Protein AF-A0A4Q4B4Q8-F1 (afdb_monomer_lite)

Sequence (102 aa):
MKGRISIKYFVKLFLIVVLTVVVIQVLHLLTSNSSALAGSFIETLLGYLVTLTSLPLRLIDRSYPFYAMGSLWKVLLLVLINLLLQTTLLYVLLKTVFKKGK

Radius of gyration: 16.22 Å; chains: 1; bounding box: 40×22×47 Å

Secondary structure (DSSP, 8-state):
------HHHHHHHHHHHHHHHHHHHHHHHHHHT-TTT--HHHHHHHHHHHHHHTHHHHTT-TT---TTSS-HHHHHHHHHHHHHHHHHHHHHHHHHHHHH--

Foldseek 3Di:
DPPPPDPVNLVVLLVVLVVQQVVLVVQLVVCVVDVPPDDPVSNVVSVVSLCVLFVVVCVVPVVPPPLVDDDVVVSVVSNVVSSNVVSVVVVVVCSVVVVVVD

pLDDT: mean 80.21, std 12.79, range [41.5, 94.31]

Structure (mmCIF, N/CA/C/O backbone):
data_AF-A0A4Q4B4Q8-F1
#
_entry.id   AF-A0A4Q4B4Q8-F1
#
loop_
_atom_site.group_PDB
_atom_site.id
_atom_site.type_symbol
_atom_site.label_atom_id
_atom_site.label_alt_id
_atom_site.label_comp_id
_atom_site.label_asym_id
_atom_site.label_entity_id
_atom_site.label_seq_id
_atom_site.pdbx_PDB_ins_code
_atom_site.Cartn_x
_atom_site.Cartn_y
_atom_site.Cartn_z
_atom_site.occupancy
_atom_site.B_iso_or_equiv
_atom_site.auth_seq_id
_atom_site.auth_comp_id
_atom_site.auth_asym_id
_atom_site.auth_atom_id
_atom_site.pdbx_PDB_model_num
ATOM 1 N N . MET A 1 1 ? -12.960 0.331 30.175 1.00 42.22 1 MET A N 1
ATOM 2 C CA . MET A 1 1 ? -12.941 1.392 29.133 1.00 42.22 1 MET A CA 1
ATOM 3 C C . MET A 1 1 ? -12.968 0.770 27.735 1.00 42.22 1 MET A C 1
ATOM 5 O O . MET A 1 1 ? -11.962 0.225 27.301 1.00 42.22 1 MET A O 1
ATOM 9 N N . LYS A 1 2 ? -14.108 0.820 27.027 1.00 44.12 2 LYS A N 1
ATOM 10 C CA . LYS A 1 2 ? -14.220 0.398 25.616 1.00 44.12 2 LYS A CA 1
ATOM 11 C C . LYS A 1 2 ? -13.447 1.393 24.741 1.00 44.12 2 LYS A C 1
ATOM 13 O O . LYS A 1 2 ? -13.937 2.491 24.500 1.00 44.12 2 LYS A O 1
ATOM 18 N N . GLY A 1 3 ? -12.257 1.025 24.269 1.00 52.69 3 GLY A N 1
ATOM 19 C CA . GLY A 1 3 ? -11.507 1.817 23.293 1.00 52.69 3 GLY A CA 1
ATOM 20 C C . GLY A 1 3 ? -12.253 1.881 21.959 1.00 52.69 3 GLY A C 1
ATOM 21 O O . GLY A 1 3 ? -12.038 1.047 21.082 1.00 52.69 3 GLY A O 1
ATOM 22 N N . ARG A 1 4 ? -13.169 2.844 21.797 1.00 57.94 4 ARG A N 1
ATOM 23 C CA . ARG A 1 4 ? -13.705 3.202 20.479 1.00 57.94 4 ARG A CA 1
ATOM 24 C C . ARG A 1 4 ? -12.587 3.916 19.727 1.00 57.94 4 ARG A C 1
ATOM 26 O O . ARG A 1 4 ? -12.361 5.104 19.934 1.00 57.94 4 ARG A O 1
ATOM 33 N N . ILE A 1 5 ? -11.872 3.186 18.877 1.00 63.69 5 ILE A N 1
ATOM 34 C CA . ILE A 1 5 ? -10.918 3.793 17.949 1.00 63.69 5 ILE A CA 1
ATOM 35 C C . ILE A 1 5 ? -11.731 4.670 16.983 1.00 63.69 5 ILE A C 1
ATOM 37 O O . ILE A 1 5 ? -12.487 4.164 16.157 1.00 63.69 5 ILE A O 1
ATOM 41 N N . SER A 1 6 ? -11.635 5.988 17.161 1.00 78.94 6 SER A N 1
ATOM 42 C CA . SER A 1 6 ? -12.396 6.998 16.413 1.00 78.94 6 SER A CA 1
ATOM 43 C C . SER A 1 6 ? -12.040 7.001 14.922 1.00 78.94 6 SER A C 1
ATOM 45 O O . SER A 1 6 ? -10.910 6.682 14.553 1.00 78.94 6 SER A O 1
ATOM 47 N N . ILE A 1 7 ? -12.973 7.444 14.072 1.00 83.19 7 ILE A N 1
ATOM 48 C CA . ILE A 1 7 ? -12.741 7.704 12.640 1.00 83.19 7 ILE A CA 1
ATOM 49 C C . ILE A 1 7 ? -11.499 8.580 12.400 1.00 83.19 7 ILE A C 1
ATOM 51 O O . ILE A 1 7 ? -10.767 8.370 11.439 1.00 83.19 7 ILE A O 1
ATOM 55 N N . LYS A 1 8 ? -11.184 9.487 13.337 1.00 87.19 8 LYS A N 1
ATOM 56 C CA . LYS A 1 8 ? -9.975 10.325 13.297 1.00 87.19 8 LYS A CA 1
ATOM 57 C C . LYS A 1 8 ? -8.683 9.495 13.263 1.00 87.19 8 LYS A C 1
ATOM 59 O O . LYS A 1 8 ? -7.740 9.867 12.575 1.00 87.19 8 LYS A O 1
ATOM 64 N N . TYR A 1 9 ? -8.642 8.358 13.964 1.00 86.94 9 TYR A N 1
ATOM 65 C CA . TYR A 1 9 ? -7.491 7.449 13.936 1.00 86.94 9 TYR A CA 1
ATOM 66 C C . TYR A 1 9 ? -7.383 6.701 12.609 1.00 86.94 9 TYR A C 1
ATOM 68 O O . TYR A 1 9 ? -6.274 6.520 12.122 1.00 86.94 9 TYR A O 1
ATOM 76 N N . PHE A 1 10 ? -8.509 6.303 12.007 1.00 89.00 10 PHE A N 1
ATOM 77 C CA . PHE A 1 10 ? -8.506 5.684 10.680 1.00 89.00 10 PHE A CA 1
ATOM 78 C C . PHE A 1 10 ? -7.951 6.650 9.629 1.00 89.00 10 PHE A C 1
ATOM 80 O O . PHE A 1 10 ? -7.048 6.285 8.888 1.00 89.00 10 PHE A O 1
ATOM 87 N N . VAL A 1 11 ? -8.416 7.905 9.624 1.00 91.69 11 VAL A N 1
ATOM 88 C CA . VAL A 1 11 ? -7.911 8.940 8.706 1.00 91.69 11 VAL A CA 1
ATOM 89 C C . VAL A 1 11 ? -6.424 9.218 8.944 1.00 91.69 11 VAL A C 1
ATOM 91 O O . VAL A 1 11 ? -5.659 9.328 7.991 1.00 91.69 11 VAL A O 1
ATOM 94 N N . LYS A 1 12 ? -5.975 9.271 10.206 1.00 90.75 12 LYS A N 1
ATOM 95 C CA . LYS A 1 12 ? -4.549 9.435 10.523 1.00 90.75 12 LYS A CA 1
ATOM 96 C C . LYS A 1 12 ? -3.707 8.265 10.000 1.00 90.75 12 LYS A C 1
ATOM 98 O O . LYS A 1 12 ? -2.654 8.501 9.420 1.00 90.75 12 LYS A O 1
ATOM 103 N N . LEU A 1 13 ? -4.173 7.025 10.173 1.00 91.62 13 LEU A N 1
ATOM 104 C CA . LEU A 1 13 ? -3.514 5.840 9.614 1.00 91.62 13 LEU A CA 1
ATOM 105 C C . LEU A 1 13 ? -3.500 5.876 8.085 1.00 91.62 13 LEU A C 1
ATOM 107 O O . LEU A 1 13 ? -2.461 5.602 7.499 1.00 91.62 13 LEU A O 1
ATOM 111 N N . PHE A 1 14 ? -4.605 6.276 7.453 1.00 92.75 14 PHE A N 1
ATOM 112 C CA . PHE A 1 14 ? -4.690 6.424 6.002 1.00 92.75 14 PHE A CA 1
ATOM 113 C C . PHE A 1 14 ? -3.621 7.381 5.473 1.00 92.75 14 PHE A C 1
ATOM 115 O O . PHE A 1 14 ? -2.882 7.029 4.561 1.00 92.75 14 PHE A O 1
ATOM 122 N N . LEU A 1 15 ? -3.477 8.560 6.087 1.00 94.31 15 LEU A N 1
ATOM 123 C CA . LEU A 1 15 ? -2.461 9.539 5.691 1.00 94.31 15 LEU A CA 1
ATOM 124 C C . LEU A 1 15 ? -1.032 9.015 5.877 1.00 94.31 15 LEU A C 1
ATOM 126 O O . LEU A 1 15 ? -0.182 9.260 5.025 1.00 94.31 15 LEU A O 1
ATOM 130 N N . ILE A 1 16 ? -0.771 8.271 6.957 1.00 93.94 16 ILE A N 1
ATOM 131 C CA . ILE A 1 16 ? 0.533 7.630 7.180 1.00 93.94 16 ILE A CA 1
ATOM 132 C C . ILE A 1 16 ? 0.817 6.615 6.068 1.00 93.94 16 ILE A C 1
ATOM 134 O O . ILE A 1 16 ? 1.887 6.655 5.473 1.00 93.94 16 ILE A O 1
ATOM 138 N N . VAL A 1 17 ? -0.149 5.751 5.746 1.00 92.56 17 VAL A N 1
ATOM 139 C CA . VAL A 1 17 ? -0.014 4.745 4.683 1.00 92.56 17 VAL A CA 1
ATOM 140 C C . VAL A 1 17 ? 0.216 5.410 3.323 1.0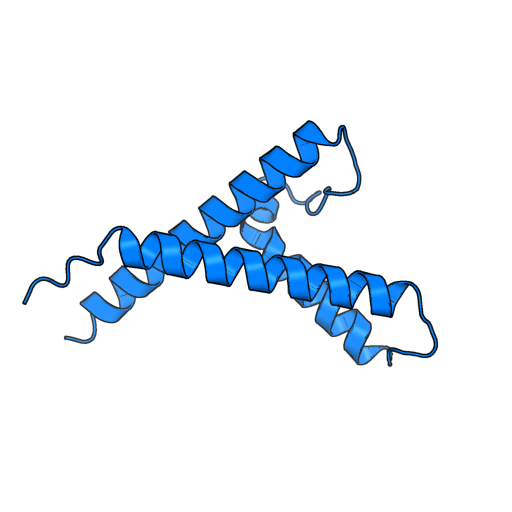0 92.56 17 VAL A C 1
ATOM 142 O O . VAL A 1 17 ? 1.128 5.008 2.604 1.00 92.56 17 VAL A O 1
ATOM 145 N N . VAL A 1 18 ? -0.545 6.460 2.991 1.00 92.62 18 VAL A N 1
ATOM 146 C CA . VAL A 1 18 ? -0.350 7.258 1.767 1.00 92.62 18 VAL A CA 1
ATOM 147 C C . VAL A 1 18 ? 1.078 7.784 1.689 1.00 92.62 18 VAL A C 1
ATOM 149 O O . VAL A 1 18 ? 1.754 7.570 0.684 1.00 92.62 18 VAL A O 1
ATOM 152 N N . LEU A 1 19 ? 1.555 8.434 2.754 1.00 93.50 19 LEU A N 1
ATOM 153 C CA . LEU A 1 19 ? 2.899 9.001 2.792 1.00 93.50 19 LEU A CA 1
ATOM 154 C C . LEU A 1 19 ? 3.967 7.915 2.620 1.00 93.50 19 LEU A C 1
ATOM 156 O O . LEU A 1 19 ? 4.879 8.077 1.816 1.00 93.50 19 LEU A O 1
ATOM 160 N N . THR A 1 20 ? 3.837 6.791 3.327 1.00 91.19 20 THR A N 1
ATOM 161 C CA . THR A 1 20 ? 4.771 5.663 3.231 1.00 91.19 20 THR A CA 1
ATOM 162 C C . THR A 1 20 ? 4.833 5.092 1.816 1.00 91.19 20 THR A C 1
ATOM 164 O O . THR A 1 20 ? 5.929 4.889 1.297 1.00 91.19 20 THR A O 1
ATOM 167 N N . VAL A 1 21 ? 3.684 4.875 1.166 1.00 89.56 21 VAL A N 1
ATOM 168 C CA . VAL A 1 21 ? 3.636 4.366 -0.213 1.00 89.56 21 VAL A CA 1
ATOM 169 C C . VAL A 1 21 ? 4.293 5.351 -1.176 1.00 89.56 21 VAL A C 1
ATOM 171 O O . VAL A 1 21 ? 5.123 4.940 -1.980 1.00 89.56 21 VAL A O 1
ATOM 174 N N . VAL A 1 22 ? 3.981 6.647 -1.077 1.00 89.75 22 VAL A N 1
ATOM 175 C CA . VAL A 1 22 ? 4.582 7.671 -1.946 1.00 89.75 22 VAL A CA 1
ATOM 176 C C . VAL A 1 22 ? 6.099 7.726 -1.766 1.00 89.75 22 VAL A C 1
ATOM 178 O O . VAL A 1 22 ? 6.823 7.693 -2.756 1.00 89.75 22 VAL A O 1
ATOM 181 N N . VAL A 1 23 ? 6.594 7.748 -0.525 1.00 91.25 23 VAL A N 1
ATOM 182 C CA . VAL A 1 23 ? 8.037 7.803 -0.241 1.00 91.25 23 VAL A CA 1
ATOM 183 C C . VAL A 1 23 ? 8.761 6.580 -0.804 1.00 91.25 23 VAL A C 1
ATOM 185 O O . VAL A 1 23 ? 9.765 6.741 -1.492 1.00 91.25 23 VAL A O 1
ATOM 188 N N . ILE A 1 24 ? 8.245 5.368 -0.574 1.00 89.94 24 ILE A N 1
ATOM 189 C CA . ILE A 1 24 ? 8.857 4.131 -1.088 1.00 89.94 24 ILE A CA 1
ATOM 190 C C . ILE A 1 24 ? 8.920 4.150 -2.617 1.00 89.94 24 ILE A C 1
ATOM 192 O O . ILE A 1 24 ? 9.951 3.809 -3.190 1.00 89.94 24 ILE A O 1
ATOM 196 N N . GLN A 1 25 ? 7.846 4.586 -3.276 1.00 85.62 25 GLN A N 1
ATOM 197 C CA . GLN A 1 25 ? 7.773 4.628 -4.737 1.00 85.62 25 GLN A CA 1
ATOM 198 C C . GLN A 1 25 ? 8.724 5.664 -5.334 1.00 85.62 25 GLN A C 1
ATOM 200 O O . GLN A 1 25 ? 9.409 5.375 -6.312 1.00 85.62 25 GLN A O 1
ATOM 205 N N . VAL A 1 26 ? 8.812 6.850 -4.728 1.00 87.50 26 VAL A N 1
ATOM 206 C CA . VAL A 1 26 ? 9.763 7.888 -5.148 1.00 87.50 26 VAL A CA 1
ATOM 207 C C . VAL A 1 26 ? 11.198 7.397 -4.975 1.00 87.50 26 VAL A C 1
ATOM 209 O O . VAL A 1 26 ? 11.992 7.516 -5.903 1.00 87.50 26 VAL A O 1
ATOM 212 N N . LEU A 1 27 ? 11.530 6.786 -3.834 1.00 88.19 27 LEU A N 1
ATOM 213 C CA . LEU A 1 27 ? 12.862 6.220 -3.607 1.00 88.19 27 LEU A CA 1
ATOM 214 C C . LEU A 1 27 ? 13.185 5.107 -4.609 1.00 88.19 27 LEU A C 1
ATOM 216 O O . LEU A 1 27 ? 14.284 5.084 -5.158 1.00 88.19 27 LEU A O 1
ATOM 220 N N . HIS A 1 28 ? 12.236 4.215 -4.895 1.00 85.56 28 HIS A N 1
ATOM 221 C CA . HIS A 1 28 ? 12.419 3.158 -5.889 1.00 85.56 28 HIS A CA 1
ATOM 222 C C . HIS A 1 28 ? 12.661 3.730 -7.295 1.00 85.56 28 HIS A C 1
ATOM 224 O O . HIS A 1 28 ? 13.552 3.271 -8.003 1.00 85.56 28 HIS A O 1
ATOM 230 N N . LEU A 1 29 ? 11.928 4.773 -7.698 1.00 83.62 29 LEU A N 1
ATOM 231 C CA . LEU A 1 29 ? 12.142 5.449 -8.983 1.00 83.62 29 LEU A CA 1
ATOM 232 C C . LEU A 1 29 ? 13.500 6.157 -9.058 1.00 83.62 29 LEU A C 1
ATOM 234 O O . LEU A 1 29 ? 14.172 6.077 -10.081 1.00 83.62 29 LEU A O 1
ATOM 238 N N . LEU A 1 30 ? 13.919 6.842 -7.994 1.00 85.06 30 LEU A N 1
ATOM 239 C CA . LEU A 1 30 ? 15.205 7.546 -7.973 1.00 85.06 30 LEU A CA 1
ATOM 240 C C . LEU A 1 30 ? 16.387 6.577 -8.049 1.00 85.06 30 LEU A C 1
ATOM 242 O O . LEU A 1 30 ? 17.354 6.849 -8.758 1.00 85.06 30 LEU A O 1
ATOM 246 N N . THR A 1 31 ? 16.291 5.452 -7.342 1.00 83.44 31 THR A N 1
ATOM 247 C CA . THR A 1 31 ? 17.341 4.426 -7.293 1.00 83.44 31 THR A CA 1
ATOM 248 C C . THR A 1 31 ? 17.418 3.627 -8.591 1.00 83.44 31 THR A C 1
ATOM 250 O O . THR A 1 31 ? 18.485 3.576 -9.186 1.00 83.44 31 THR A O 1
ATOM 253 N N . SER A 1 32 ? 16.288 3.133 -9.108 1.00 78.50 32 SER A N 1
ATOM 254 C CA . SER A 1 32 ? 16.253 2.353 -10.361 1.00 78.50 32 SER A CA 1
ATOM 255 C C . SER A 1 32 ? 16.731 3.113 -11.604 1.00 78.50 32 SER A C 1
ATOM 257 O O . SER A 1 32 ? 17.220 2.496 -12.546 1.00 78.50 32 SER A O 1
ATOM 259 N N . ASN A 1 33 ? 16.607 4.445 -11.628 1.00 74.88 33 ASN A N 1
ATOM 260 C CA . ASN A 1 33 ? 17.077 5.270 -12.747 1.00 74.88 33 ASN A CA 1
ATOM 261 C C . ASN A 1 33 ? 18.510 5.792 -12.570 1.00 74.88 33 ASN A C 1
ATOM 263 O O . ASN A 1 33 ? 19.067 6.369 -13.502 1.00 74.88 33 ASN A O 1
ATOM 267 N N . SER A 1 34 ? 19.109 5.618 -11.390 1.00 69.56 34 SER A N 1
ATOM 268 C CA . SER A 1 34 ? 20.408 6.199 -11.057 1.00 69.56 34 SER A CA 1
ATOM 269 C C . SER A 1 34 ? 21.356 5.121 -10.546 1.00 69.56 34 SER A C 1
ATOM 271 O O . SER A 1 34 ? 21.498 4.925 -9.340 1.00 69.56 34 SER A O 1
ATOM 273 N N . SER A 1 35 ? 22.084 4.488 -11.467 1.00 60.88 35 SER A N 1
ATOM 274 C CA . SER A 1 35 ? 23.114 3.475 -11.171 1.00 60.88 35 SER A CA 1
ATOM 275 C C . SER A 1 35 ? 24.222 3.957 -10.220 1.00 60.88 35 SER A C 1
ATOM 277 O O . SER A 1 35 ? 24.938 3.146 -9.642 1.00 60.88 35 SER A O 1
ATOM 279 N N . ALA A 1 36 ? 24.358 5.274 -10.032 1.00 64.00 36 ALA A N 1
ATOM 280 C CA . ALA A 1 36 ? 25.312 5.894 -9.114 1.00 64.00 36 ALA A CA 1
ATOM 281 C C . ALA A 1 36 ? 24.796 6.065 -7.668 1.00 64.00 36 ALA A C 1
ATOM 283 O O . ALA A 1 36 ? 25.599 6.304 -6.769 1.00 64.00 36 ALA A O 1
ATOM 284 N N . LEU A 1 37 ? 23.480 5.987 -7.426 1.00 60.38 37 LEU A N 1
ATOM 285 C CA . LEU A 1 37 ? 22.864 6.340 -6.135 1.00 60.38 37 LEU A CA 1
ATOM 286 C C . LEU A 1 37 ? 22.509 5.133 -5.256 1.00 60.38 37 LEU A C 1
ATOM 288 O O . LEU A 1 37 ? 22.279 5.310 -4.060 1.00 60.38 37 LEU A O 1
ATOM 292 N N . ALA A 1 38 ? 22.465 3.919 -5.807 1.00 60.88 38 ALA A N 1
ATOM 293 C CA . ALA A 1 38 ? 22.018 2.740 -5.077 1.00 60.88 38 ALA A CA 1
ATOM 294 C C . ALA A 1 38 ? 22.982 1.563 -5.242 1.00 60.88 38 ALA A C 1
ATOM 296 O O . ALA A 1 38 ? 23.235 1.089 -6.344 1.00 60.88 38 ALA A O 1
ATOM 297 N N . GLY A 1 39 ? 23.494 1.045 -4.124 1.00 73.12 39 GLY A N 1
ATOM 298 C CA . GLY A 1 39 ? 24.062 -0.302 -4.115 1.00 73.12 39 GLY A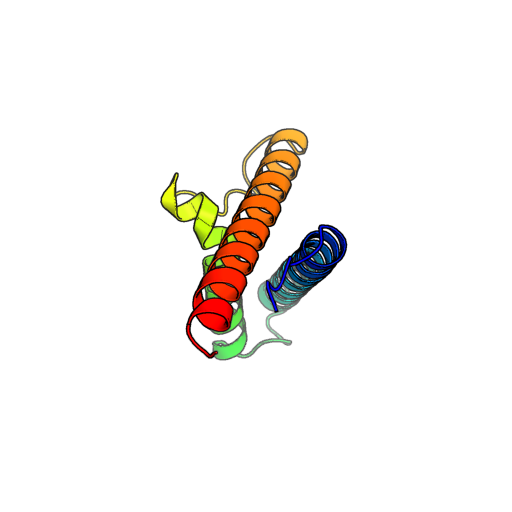 CA 1
ATOM 299 C C . GLY A 1 39 ? 22.958 -1.333 -4.369 1.00 73.12 39 GLY A C 1
ATOM 300 O O . GLY A 1 39 ? 21.813 -1.114 -3.968 1.00 73.12 39 GLY A O 1
ATOM 301 N N . SER A 1 40 ? 23.302 -2.479 -4.964 1.00 79.06 40 SER A N 1
ATOM 302 C CA . SER A 1 40 ? 22.366 -3.573 -5.304 1.00 79.06 40 SER A CA 1
ATOM 303 C C . SER A 1 40 ? 21.436 -3.991 -4.153 1.00 79.06 40 SER A C 1
ATOM 305 O O . SER A 1 40 ? 20.292 -4.399 -4.367 1.00 79.06 40 SER A O 1
ATOM 307 N N . PHE A 1 41 ? 21.895 -3.839 -2.909 1.00 82.25 41 PHE A N 1
ATOM 308 C CA . PHE A 1 41 ? 21.099 -4.064 -1.706 1.00 82.25 41 PHE A CA 1
ATOM 309 C C . PHE A 1 41 ? 19.908 -3.098 -1.563 1.00 82.25 41 PHE A C 1
ATOM 311 O O . PHE A 1 41 ? 18.811 -3.532 -1.219 1.00 82.25 41 PHE A O 1
ATOM 318 N N . ILE A 1 42 ? 20.102 -1.802 -1.831 1.00 84.12 42 ILE A N 1
ATOM 319 C CA . ILE A 1 42 ? 19.069 -0.767 -1.665 1.00 84.12 42 ILE A CA 1
ATOM 320 C C . ILE A 1 42 ? 17.955 -0.961 -2.693 1.00 84.12 42 ILE A C 1
ATOM 322 O O . ILE A 1 42 ? 16.781 -0.918 -2.331 1.00 84.12 42 ILE A O 1
ATOM 326 N N . GLU A 1 43 ? 18.310 -1.235 -3.949 1.00 82.81 43 GLU A N 1
ATOM 327 C CA . GLU A 1 43 ? 17.330 -1.528 -5.002 1.00 82.81 43 GLU A CA 1
ATOM 328 C C . GLU A 1 43 ? 16.494 -2.763 -4.654 1.00 82.81 43 GLU A C 1
ATOM 330 O O . GLU A 1 43 ? 15.265 -2.731 -4.718 1.00 82.81 43 GLU A O 1
ATOM 335 N N . THR A 1 44 ? 17.154 -3.829 -4.194 1.00 84.81 44 THR A N 1
ATOM 336 C CA . THR A 1 44 ? 16.485 -5.068 -3.777 1.00 84.81 44 THR A CA 1
ATOM 337 C C . THR A 1 44 ? 15.530 -4.824 -2.604 1.00 84.81 44 THR A C 1
ATOM 339 O O . THR A 1 44 ? 14.379 -5.266 -2.627 1.00 84.81 44 THR A O 1
ATOM 342 N N . LEU A 1 45 ? 15.974 -4.080 -1.583 1.00 88.00 45 LEU A N 1
ATOM 343 C CA . LEU A 1 45 ? 15.150 -3.726 -0.427 1.00 88.00 45 LEU A CA 1
ATOM 344 C C . LEU A 1 45 ? 13.925 -2.903 -0.840 1.00 88.00 45 LEU A C 1
ATOM 346 O O . LEU A 1 45 ? 12.810 -3.198 -0.406 1.00 88.00 45 LEU A O 1
ATOM 350 N N . LEU A 1 46 ? 14.111 -1.895 -1.695 1.00 87.06 46 LEU A N 1
ATOM 351 C CA . LEU A 1 46 ? 13.013 -1.080 -2.205 1.00 87.06 46 LEU A CA 1
ATOM 352 C C . LEU A 1 46 ? 12.039 -1.925 -3.033 1.00 87.06 46 LEU A C 1
ATOM 354 O O . LEU A 1 46 ? 10.834 -1.797 -2.836 1.00 87.06 46 LEU A O 1
ATOM 358 N N . GLY A 1 47 ? 12.518 -2.859 -3.857 1.00 84.38 47 GLY A N 1
ATOM 359 C CA . GLY A 1 47 ? 11.664 -3.809 -4.578 1.00 84.38 47 GLY A CA 1
ATOM 360 C C . GLY A 1 47 ? 10.797 -4.671 -3.646 1.00 84.38 47 GLY A C 1
ATOM 361 O O . GLY A 1 47 ? 9.599 -4.872 -3.894 1.00 84.38 47 GLY A O 1
ATOM 362 N N . TYR A 1 48 ? 11.350 -5.123 -2.515 1.00 87.94 48 TYR A N 1
ATOM 363 C CA . TYR A 1 48 ? 10.569 -5.817 -1.486 1.00 87.94 48 TYR A CA 1
ATOM 364 C C . TYR A 1 48 ? 9.548 -4.904 -0.806 1.00 87.94 48 TYR A C 1
ATOM 366 O O . TYR A 1 48 ? 8.414 -5.324 -0.573 1.00 87.94 48 TYR A O 1
ATOM 374 N N . LEU A 1 49 ? 9.895 -3.648 -0.530 1.00 87.62 49 LEU A N 1
ATOM 375 C CA . LEU A 1 49 ? 8.965 -2.676 0.050 1.00 87.62 49 LEU A CA 1
ATOM 376 C C . LEU A 1 49 ? 7.821 -2.326 -0.912 1.00 87.62 49 LEU A C 1
ATOM 378 O O . LEU A 1 49 ? 6.666 -2.246 -0.495 1.00 87.62 49 LEU A O 1
ATOM 382 N N . VAL A 1 50 ? 8.097 -2.201 -2.208 1.00 85.69 50 VAL A N 1
ATOM 383 C CA . VAL A 1 50 ? 7.089 -2.030 -3.268 1.00 85.69 50 VAL A CA 1
ATOM 384 C C . VAL A 1 50 ? 6.157 -3.250 -3.338 1.00 85.69 50 VAL A C 1
ATOM 386 O O . VAL A 1 50 ? 4.932 -3.133 -3.446 1.00 85.69 50 VAL A O 1
ATOM 389 N N . THR A 1 51 ? 6.716 -4.449 -3.185 1.00 86.06 51 THR A N 1
ATOM 390 C CA . THR A 1 51 ? 5.952 -5.700 -3.095 1.00 86.06 51 THR A CA 1
ATOM 391 C C . THR A 1 51 ? 5.044 -5.739 -1.864 1.00 86.06 51 THR A C 1
ATOM 393 O O . THR A 1 51 ? 3.855 -6.030 -1.984 1.00 86.06 51 THR A O 1
ATOM 396 N N . LEU A 1 52 ? 5.573 -5.421 -0.682 1.00 86.31 52 LEU A N 1
ATOM 397 C CA . LEU A 1 52 ? 4.807 -5.398 0.567 1.00 86.31 52 LEU A CA 1
ATOM 398 C C . LEU A 1 52 ? 3.703 -4.341 0.522 1.00 86.31 52 LEU A C 1
ATOM 400 O O . LEU A 1 52 ? 2.570 -4.586 0.939 1.00 86.31 52 LEU A O 1
ATOM 404 N N . THR A 1 53 ? 4.008 -3.175 -0.042 1.00 84.94 53 THR A N 1
ATOM 405 C CA . THR A 1 53 ? 3.034 -2.093 -0.176 1.00 84.94 53 THR A CA 1
ATOM 406 C C . THR A 1 53 ? 1.976 -2.357 -1.245 1.00 84.94 53 THR A C 1
ATOM 408 O O . THR A 1 53 ? 0.956 -1.684 -1.243 1.00 84.94 53 THR A O 1
ATOM 411 N N . SER A 1 54 ? 2.144 -3.340 -2.125 1.00 83.69 54 SER A N 1
ATOM 412 C CA . SER A 1 54 ? 1.110 -3.769 -3.082 1.00 83.69 54 SER A CA 1
ATOM 413 C C . SER A 1 54 ? 0.405 -5.061 -2.666 1.00 83.69 54 SER A C 1
ATOM 415 O O . SER A 1 54 ? -0.502 -5.523 -3.358 1.00 83.69 54 SER A O 1
ATOM 417 N N . LEU A 1 55 ? 0.792 -5.639 -1.525 1.00 86.12 55 LEU A N 1
ATOM 418 C CA . LEU A 1 55 ? 0.390 -6.976 -1.104 1.00 86.12 55 LEU A CA 1
ATOM 419 C C . LEU A 1 55 ? -1.133 -7.190 -1.075 1.00 86.12 55 LEU A C 1
ATOM 421 O O . LEU A 1 55 ? -1.568 -8.213 -1.599 1.00 86.12 55 LEU A O 1
ATOM 425 N N . PRO A 1 56 ? -1.974 -6.264 -0.567 1.00 83.69 56 PRO A N 1
ATOM 426 C CA . PRO A 1 56 ? -3.422 -6.483 -0.557 1.00 83.69 56 PRO A CA 1
ATOM 427 C C . PRO A 1 56 ? -4.026 -6.687 -1.943 1.00 83.69 56 PRO A C 1
ATOM 429 O O . PRO A 1 56 ? -4.881 -7.551 -2.107 1.00 83.69 56 PRO A O 1
ATOM 432 N N . LEU A 1 57 ? -3.561 -5.943 -2.950 1.00 83.12 57 LEU A N 1
ATOM 433 C CA . LEU A 1 57 ? -3.980 -6.181 -4.329 1.00 83.12 57 LEU A CA 1
ATOM 434 C C . LEU A 1 57 ? -3.332 -7.434 -4.921 1.00 83.12 57 LEU A C 1
ATOM 436 O O . LEU A 1 57 ? -3.992 -8.158 -5.658 1.00 83.12 57 LEU A O 1
ATOM 440 N N . ARG A 1 58 ? -2.083 -7.744 -4.550 1.00 82.81 58 ARG A N 1
ATOM 441 C CA . ARG A 1 58 ? -1.396 -8.973 -4.989 1.00 82.81 58 ARG A CA 1
ATOM 442 C C . ARG A 1 58 ? -2.070 -10.263 -4.538 1.00 82.81 58 ARG A C 1
ATOM 444 O O . ARG A 1 58 ? -1.905 -11.294 -5.186 1.00 82.81 58 ARG A O 1
ATOM 451 N N . LEU A 1 59 ? -2.810 -10.215 -3.430 1.00 83.75 59 LEU A N 1
ATOM 452 C CA . LEU A 1 59 ? -3.636 -11.331 -2.968 1.00 83.75 59 LEU A CA 1
ATOM 453 C C . LEU A 1 59 ? -4.846 -11.577 -3.876 1.00 83.75 59 LEU A C 1
ATOM 455 O O . LEU A 1 59 ? -5.313 -12.708 -3.954 1.00 83.75 59 LEU A O 1
ATOM 459 N N . ILE A 1 60 ? -5.342 -10.535 -4.546 1.00 81.62 60 ILE A N 1
ATOM 460 C CA . ILE A 1 60 ? -6.450 -10.630 -5.501 1.00 81.62 60 ILE A CA 1
ATOM 461 C C . ILE A 1 60 ? -5.912 -11.087 -6.860 1.00 81.62 60 ILE A C 1
ATOM 463 O O . ILE A 1 60 ? -6.467 -11.998 -7.467 1.00 81.62 60 ILE A O 1
ATOM 467 N N . ASP A 1 61 ? -4.812 -10.488 -7.316 1.00 78.50 61 ASP A N 1
ATOM 468 C CA . ASP A 1 61 ? -4.158 -10.837 -8.575 1.00 78.50 61 ASP A CA 1
ATOM 469 C C . ASP A 1 61 ? -2.639 -10.626 -8.471 1.00 78.50 61 ASP A C 1
ATOM 471 O O . ASP A 1 61 ? -2.142 -9.561 -8.107 1.00 78.50 61 ASP A O 1
ATOM 475 N N . ARG A 1 62 ? -1.874 -11.662 -8.822 1.00 77.69 62 ARG A N 1
ATOM 476 C CA . ARG A 1 62 ? -0.409 -11.674 -8.712 1.00 77.69 62 ARG A CA 1
ATOM 477 C C . ARG A 1 62 ? 0.300 -10.768 -9.718 1.00 77.69 62 ARG A C 1
ATOM 479 O O . ARG A 1 62 ? 1.490 -10.527 -9.528 1.00 77.69 62 ARG A O 1
ATOM 486 N N . SER A 1 63 ? -0.397 -10.278 -10.745 1.00 75.31 63 SER A N 1
ATOM 487 C CA . SER A 1 63 ? 0.137 -9.343 -11.745 1.00 75.31 63 SER A CA 1
ATOM 488 C C . SER A 1 63 ? 0.382 -7.933 -11.185 1.00 75.31 63 SER A C 1
ATOM 490 O O . SER A 1 63 ? 1.045 -7.108 -11.811 1.00 75.31 63 SER A O 1
ATOM 492 N N . TYR A 1 64 ? -0.116 -7.657 -9.978 1.00 70.00 64 TYR A N 1
ATOM 493 C CA . TYR A 1 64 ? 0.142 -6.430 -9.243 1.00 70.00 64 TYR A CA 1
ATOM 494 C C . TYR A 1 64 ? 1.572 -6.457 -8.646 1.00 70.00 64 TYR A C 1
ATOM 496 O O . TYR A 1 64 ? 2.044 -7.511 -8.217 1.00 70.00 64 TYR A O 1
ATOM 504 N N . PRO A 1 65 ? 2.282 -5.321 -8.559 1.00 63.38 65 PRO A N 1
ATOM 505 C CA . PRO A 1 65 ? 1.821 -3.988 -8.893 1.00 63.38 65 PRO A CA 1
ATOM 506 C C . PRO A 1 65 ? 1.898 -3.642 -10.388 1.00 63.38 65 PRO A C 1
ATOM 508 O O . PRO A 1 65 ? 2.959 -3.510 -10.983 1.00 63.38 65 PRO A O 1
ATOM 511 N N . PHE A 1 66 ? 0.730 -3.387 -10.957 1.00 57.28 66 PHE A N 1
ATOM 512 C CA . PHE A 1 66 ? 0.485 -3.059 -12.359 1.00 57.28 66 PHE A CA 1
ATOM 513 C C . PHE A 1 66 ? 0.376 -1.538 -12.582 1.00 57.28 66 PHE A C 1
ATOM 515 O O . PHE A 1 66 ? -0.116 -1.132 -13.626 1.00 57.28 66 PHE A O 1
ATOM 522 N N . TYR A 1 67 ? 0.773 -0.662 -11.642 1.00 60.22 67 TYR A N 1
ATOM 523 C CA . TYR A 1 67 ? 0.555 0.797 -11.777 1.00 60.22 67 TYR A CA 1
ATOM 524 C C . TYR A 1 67 ? 1.227 1.440 -13.014 1.00 60.22 67 TYR A C 1
ATOM 526 O O . TYR A 1 67 ? 1.012 2.618 -13.279 1.00 60.22 67 TYR A O 1
ATOM 534 N N . ALA A 1 68 ? 1.978 0.663 -13.799 1.00 54.19 68 ALA A N 1
ATOM 535 C CA . ALA A 1 68 ? 2.501 1.019 -15.115 1.00 54.19 68 ALA A CA 1
ATOM 536 C C . ALA A 1 68 ? 1.643 0.546 -16.318 1.00 54.19 68 ALA A C 1
ATOM 538 O O . ALA A 1 68 ? 1.923 0.936 -17.446 1.00 54.19 68 ALA A O 1
ATOM 539 N N . MET A 1 69 ? 0.617 -0.292 -16.129 1.00 62.28 69 MET A N 1
ATOM 540 C CA . MET A 1 69 ? -0.134 -0.947 -17.210 1.00 62.28 69 MET A CA 1
ATOM 541 C C . MET A 1 69 ? -1.638 -0.642 -17.147 1.00 62.28 69 MET A C 1
ATOM 543 O O . MET A 1 69 ? -2.419 -1.301 -16.459 1.00 62.28 69 MET A O 1
ATOM 547 N N . GLY A 1 70 ? -2.069 0.361 -17.911 1.00 72.44 70 GLY A N 1
ATOM 548 C CA . GLY A 1 70 ? -3.478 0.715 -18.092 1.00 72.44 70 GLY A CA 1
ATOM 549 C C . GLY A 1 70 ? -3.702 2.219 -18.208 1.00 72.44 70 GLY A C 1
ATOM 550 O O . GLY A 1 70 ? -2.758 3.003 -18.231 1.00 72.44 70 GLY A O 1
ATOM 551 N N . SER A 1 71 ? -4.968 2.636 -18.271 1.00 84.69 71 SER A N 1
ATOM 552 C CA . SER A 1 71 ? -5.311 4.058 -18.232 1.00 84.69 71 SER A CA 1
ATOM 553 C C . SER A 1 71 ? -4.968 4.668 -16.869 1.00 84.69 71 SER A C 1
ATOM 555 O O . SER A 1 71 ? -5.100 4.015 -15.830 1.00 84.69 71 SER A O 1
ATOM 557 N N . LEU A 1 72 ? -4.588 5.949 -16.860 1.00 83.75 72 LEU A N 1
ATOM 558 C CA . LEU A 1 72 ? -4.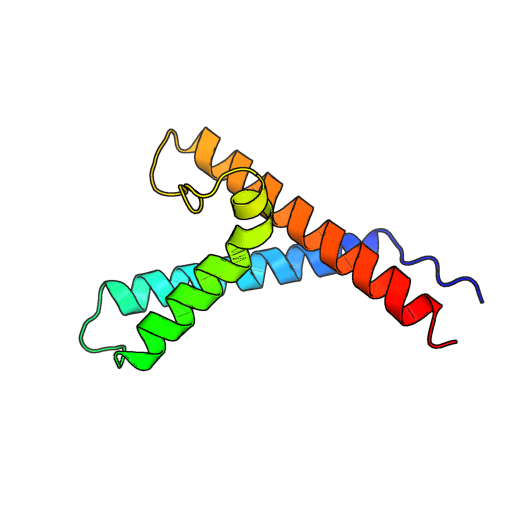262 6.699 -15.641 1.00 83.75 72 LEU A CA 1
ATOM 559 C C . LEU A 1 72 ? -5.369 6.590 -14.576 1.00 83.75 72 LEU A C 1
ATOM 561 O O . LEU A 1 72 ? -5.086 6.380 -13.399 1.00 83.75 72 LEU A O 1
ATOM 565 N N . TRP A 1 73 ? -6.636 6.623 -14.994 1.00 85.94 73 TRP A N 1
ATOM 566 C CA . TRP A 1 73 ? -7.786 6.450 -14.103 1.00 85.94 73 TRP A CA 1
ATOM 567 C C . TRP A 1 73 ? -7.847 5.071 -13.444 1.00 85.94 73 TRP A C 1
ATOM 569 O O . TRP A 1 73 ? -8.105 4.975 -12.244 1.00 85.94 73 TRP A O 1
ATOM 579 N N . LYS A 1 74 ? -7.571 4.003 -14.202 1.00 83.69 74 LYS A N 1
ATOM 580 C CA . LYS A 1 74 ? -7.518 2.636 -13.668 1.00 83.69 74 LYS A CA 1
ATOM 581 C C . LYS A 1 74 ? -6.404 2.508 -12.628 1.00 83.69 74 LYS A C 1
ATOM 583 O O . LYS A 1 74 ? -6.613 1.906 -11.576 1.00 83.69 74 LYS A O 1
ATOM 588 N N . VAL A 1 75 ? -5.245 3.106 -12.904 1.00 81.56 75 VAL A N 1
ATOM 589 C CA . VAL A 1 75 ? -4.101 3.124 -11.985 1.00 81.56 75 VAL A CA 1
ATOM 590 C C . VAL A 1 75 ? -4.451 3.852 -10.686 1.00 81.56 75 VAL A C 1
ATOM 592 O O . VAL A 1 75 ? -4.286 3.276 -9.612 1.00 81.56 75 VAL A O 1
ATOM 595 N N . LEU A 1 76 ? -4.996 5.070 -10.769 1.00 84.44 76 LEU A N 1
ATOM 596 C CA . LEU A 1 76 ? -5.383 5.858 -9.594 1.00 84.44 76 LEU A CA 1
ATOM 597 C C . LEU A 1 76 ? -6.417 5.141 -8.721 1.00 84.44 76 LEU A C 1
ATOM 599 O O . LEU A 1 76 ? -6.277 5.104 -7.499 1.00 84.44 76 LEU A O 1
ATOM 603 N N . LEU A 1 77 ? -7.433 4.538 -9.341 1.00 87.44 77 LEU A N 1
ATOM 604 C CA . LEU A 1 77 ? -8.482 3.819 -8.624 1.00 87.44 77 LEU A CA 1
ATOM 605 C C . LEU A 1 77 ? -7.925 2.611 -7.867 1.00 87.44 77 LEU A C 1
ATOM 607 O O . LEU A 1 77 ? -8.265 2.386 -6.709 1.00 87.44 77 LEU A O 1
ATOM 611 N N . LEU A 1 78 ? -7.029 1.851 -8.488 1.00 85.06 78 LEU A N 1
ATOM 612 C CA . LEU A 1 78 ? -6.419 0.692 -7.843 1.00 85.06 78 LEU A CA 1
ATOM 613 C C . LEU A 1 78 ? -5.431 1.104 -6.749 1.00 85.06 78 LEU A C 1
ATOM 615 O O . LEU A 1 78 ? -5.434 0.492 -5.685 1.00 85.06 78 LEU A O 1
ATOM 619 N N . VAL A 1 79 ? -4.665 2.183 -6.934 1.00 85.38 79 VAL A N 1
ATOM 620 C CA . VAL A 1 79 ? -3.860 2.767 -5.848 1.00 85.38 79 VAL A CA 1
ATOM 621 C C . VAL A 1 79 ? -4.755 3.143 -4.664 1.00 85.38 79 VAL A C 1
ATOM 623 O O . VAL A 1 79 ? -4.449 2.775 -3.531 1.00 85.38 79 VAL A O 1
ATOM 626 N N . LEU A 1 80 ? -5.894 3.795 -4.910 1.00 88.94 80 LEU A N 1
ATOM 627 C CA . LEU A 1 80 ? -6.845 4.154 -3.859 1.00 88.94 80 LEU A CA 1
ATOM 628 C C . LEU A 1 80 ? -7.397 2.919 -3.131 1.00 88.94 80 LEU A C 1
ATOM 630 O O . LEU A 1 80 ? -7.399 2.887 -1.900 1.00 88.94 80 LEU A O 1
ATOM 634 N N . ILE A 1 81 ? -7.816 1.885 -3.868 1.00 89.62 81 ILE A N 1
ATOM 635 C CA . ILE A 1 81 ? -8.295 0.623 -3.282 1.00 89.62 81 ILE A CA 1
ATOM 636 C C . ILE A 1 81 ? -7.202 -0.021 -2.426 1.00 89.62 81 ILE A C 1
ATOM 638 O O . ILE A 1 81 ? -7.473 -0.436 -1.300 1.00 89.62 81 ILE A O 1
ATOM 642 N N . ASN A 1 82 ? -5.963 -0.066 -2.916 1.00 89.94 82 ASN A N 1
ATOM 643 C CA . ASN A 1 82 ? -4.837 -0.620 -2.174 1.00 89.94 82 ASN A CA 1
ATOM 644 C C . ASN A 1 82 ? -4.613 0.112 -0.846 1.00 89.94 82 ASN A C 1
ATOM 646 O O . ASN A 1 82 ? -4.514 -0.524 0.201 1.00 89.94 82 ASN A O 1
ATOM 650 N N . LEU A 1 83 ? -4.595 1.447 -0.877 1.00 90.81 83 LEU A N 1
ATOM 651 C CA . LEU A 1 83 ? -4.418 2.288 0.309 1.00 90.81 83 LEU A CA 1
ATOM 652 C C . LEU A 1 83 ? -5.549 2.079 1.326 1.00 90.81 83 LEU A C 1
ATOM 654 O O . LEU A 1 83 ? -5.297 1.970 2.529 1.00 90.81 83 LEU A O 1
ATOM 658 N N . LEU A 1 84 ? -6.794 1.979 0.853 1.00 92.56 84 LEU A N 1
ATOM 659 C CA . LEU A 1 84 ? -7.956 1.704 1.700 1.00 92.56 84 LEU A CA 1
ATOM 660 C C . LEU A 1 84 ? -7.881 0.312 2.337 1.00 92.56 84 LEU A C 1
ATOM 662 O O . LEU A 1 84 ? -8.120 0.181 3.540 1.00 92.56 84 LEU A O 1
ATOM 666 N N . LEU A 1 85 ? -7.506 -0.715 1.570 1.00 91.75 85 LEU A N 1
ATOM 667 C CA . LEU A 1 85 ? -7.335 -2.078 2.076 1.00 91.75 85 LEU A CA 1
ATOM 668 C C . LEU A 1 85 ? -6.212 -2.151 3.114 1.00 91.75 85 LEU A C 1
ATOM 670 O O . LEU A 1 85 ? -6.429 -2.686 4.199 1.00 91.75 85 LEU A O 1
ATOM 674 N N . GLN A 1 86 ? -5.048 -1.559 2.837 1.00 90.94 86 GLN A N 1
ATOM 675 C CA . GLN A 1 86 ? -3.935 -1.495 3.791 1.00 90.94 86 GLN A CA 1
ATOM 676 C C . GLN A 1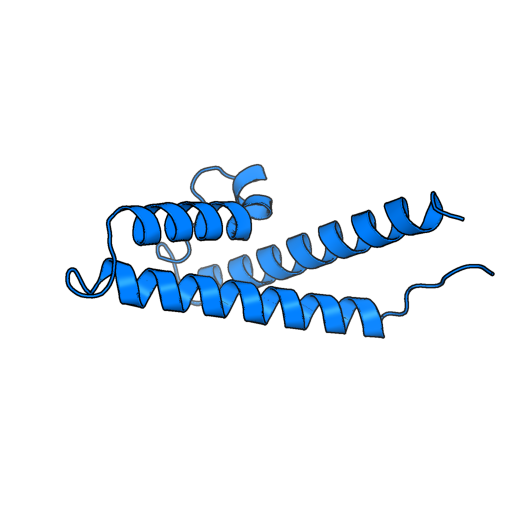 86 ? -4.333 -0.817 5.092 1.00 90.94 86 GLN A C 1
ATOM 678 O O . GLN A 1 86 ? -4.097 -1.352 6.175 1.00 90.94 86 GLN A O 1
ATOM 683 N N . THR A 1 87 ? -4.973 0.346 4.987 1.00 92.44 87 THR A N 1
ATOM 684 C CA . THR A 1 87 ? -5.418 1.103 6.156 1.00 92.44 87 THR A CA 1
ATOM 685 C C . THR A 1 87 ? -6.433 0.302 6.963 1.00 92.44 87 THR A C 1
ATOM 687 O O . THR A 1 87 ? -6.349 0.260 8.188 1.00 92.44 87 THR A O 1
ATOM 690 N N . THR A 1 88 ? -7.364 -0.378 6.291 1.00 91.00 88 THR A N 1
ATOM 691 C CA . THR A 1 88 ? -8.379 -1.215 6.938 1.00 91.00 88 THR A CA 1
ATOM 692 C C . THR A 1 88 ? -7.748 -2.401 7.656 1.00 91.00 88 THR A C 1
ATOM 694 O O . THR A 1 88 ? -8.057 -2.634 8.823 1.00 91.00 88 THR A O 1
ATOM 697 N N . LEU A 1 89 ? -6.823 -3.113 7.007 1.00 90.19 89 LEU A N 1
ATOM 698 C CA . LEU A 1 89 ? -6.098 -4.230 7.611 1.00 90.19 89 LEU A CA 1
ATOM 699 C C . LEU A 1 89 ? -5.311 -3.776 8.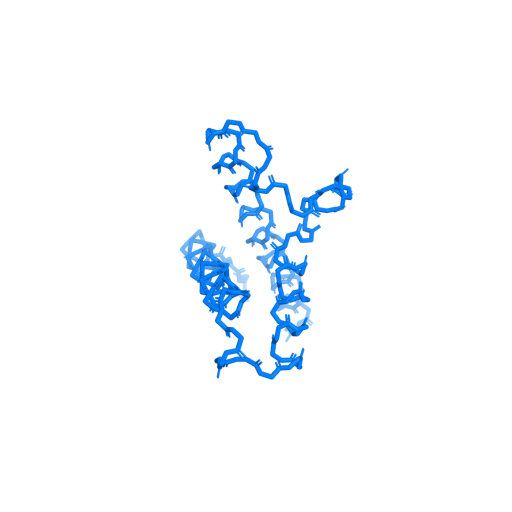842 1.00 90.19 89 LEU A C 1
ATOM 701 O O . LEU A 1 89 ? -5.474 -4.355 9.914 1.00 90.19 89 LEU A O 1
ATOM 705 N N . LEU A 1 90 ? -4.529 -2.699 8.729 1.00 89.56 90 LEU A N 1
ATOM 706 C CA . LEU A 1 90 ? -3.784 -2.132 9.855 1.00 89.56 90 LEU A CA 1
ATOM 707 C C . LEU A 1 90 ? -4.718 -1.710 10.990 1.00 89.56 90 LEU A C 1
ATOM 709 O O . LEU A 1 90 ? -4.487 -2.055 12.146 1.00 89.56 90 LEU A O 1
ATOM 713 N N . TYR A 1 91 ? -5.809 -1.016 10.673 1.00 89.19 91 TYR A N 1
ATOM 714 C CA . TYR A 1 91 ? -6.793 -0.587 11.659 1.00 89.19 91 TYR A CA 1
ATOM 715 C C . TYR A 1 91 ? -7.423 -1.778 12.402 1.00 89.19 91 TYR A C 1
ATOM 717 O O . TYR A 1 91 ? -7.534 -1.749 13.630 1.00 89.19 91 TYR A O 1
ATOM 725 N N . VAL A 1 92 ? -7.805 -2.843 11.688 1.00 88.19 92 VAL A N 1
ATOM 726 C CA . VAL A 1 92 ? -8.379 -4.065 12.277 1.00 88.19 92 VAL A CA 1
ATOM 727 C C . VAL A 1 92 ? -7.350 -4.815 13.123 1.00 88.19 92 VAL A C 1
ATOM 729 O O . VAL A 1 92 ? -7.684 -5.252 14.228 1.00 88.19 92 VAL A O 1
ATOM 732 N N . LEU A 1 93 ? -6.104 -4.933 12.656 1.00 87.62 93 LEU A N 1
ATOM 733 C CA . LEU A 1 93 ? -5.018 -5.573 13.400 1.00 87.62 93 LEU A CA 1
ATOM 734 C C . LEU A 1 93 ? -4.728 -4.830 14.702 1.00 87.62 93 LEU A C 1
ATOM 736 O O . LEU A 1 93 ? -4.771 -5.439 15.769 1.00 87.62 93 LEU A O 1
ATOM 740 N N . LEU A 1 94 ? -4.539 -3.508 14.641 1.00 85.75 94 LEU A N 1
ATOM 741 C CA . LEU A 1 94 ? -4.329 -2.675 15.827 1.00 85.75 94 LEU A CA 1
ATOM 742 C C . LEU A 1 94 ? -5.508 -2.823 16.793 1.00 85.75 94 LEU A C 1
ATOM 744 O O . LEU A 1 94 ? -5.320 -3.094 17.977 1.00 85.75 94 LEU A O 1
ATOM 748 N N . LYS A 1 95 ? -6.745 -2.747 16.293 1.00 81.19 95 LYS A N 1
ATOM 749 C CA . LYS A 1 95 ? -7.938 -2.937 17.124 1.00 81.19 95 LYS A CA 1
ATOM 750 C C . LYS A 1 95 ? -7.976 -4.308 17.798 1.00 81.19 95 LYS A C 1
ATOM 752 O O . LYS A 1 95 ? -8.414 -4.396 18.940 1.00 81.19 95 LYS A O 1
ATOM 757 N N . THR A 1 96 ? -7.555 -5.366 17.115 1.00 82.69 96 THR A N 1
ATOM 758 C CA . THR A 1 96 ? -7.605 -6.740 17.635 1.00 82.69 96 THR A CA 1
ATOM 759 C C . THR A 1 96 ? -6.498 -6.994 18.657 1.00 82.69 96 THR A C 1
ATOM 761 O O . THR A 1 96 ? -6.770 -7.533 19.728 1.00 82.69 96 THR A O 1
ATOM 764 N N . VAL A 1 97 ? -5.274 -6.546 18.371 1.00 79.38 97 VAL A N 1
ATOM 765 C CA . VAL A 1 97 ? -4.104 -6.706 19.247 1.00 79.38 97 VAL A CA 1
ATOM 766 C C . VAL A 1 97 ? -4.255 -5.868 20.519 1.00 79.38 97 VAL A C 1
ATOM 768 O O . VAL A 1 97 ? -4.164 -6.402 21.623 1.00 79.38 97 VAL A O 1
ATOM 771 N N . PHE A 1 98 ? -4.606 -4.584 20.402 1.00 67.25 98 PHE A 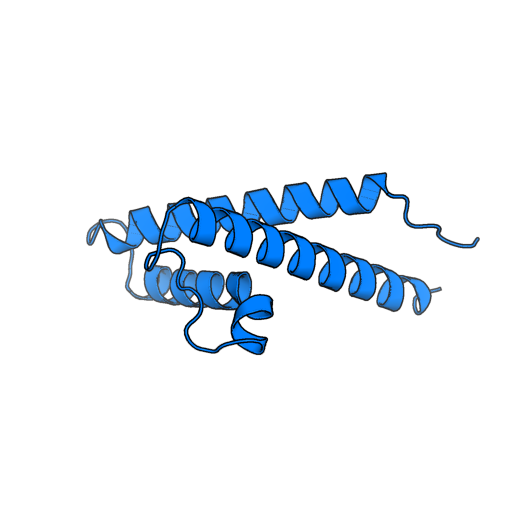N 1
ATOM 772 C CA . PHE A 1 98 ? -4.782 -3.705 21.567 1.00 67.25 98 PHE A CA 1
ATOM 773 C C . PHE A 1 98 ? -6.037 -4.012 22.397 1.00 67.25 98 PHE A C 1
ATOM 775 O O . PHE A 1 98 ? -6.146 -3.546 23.529 1.00 67.25 98 PHE A O 1
ATOM 782 N N . LYS A 1 99 ? -6.983 -4.802 21.871 1.00 57.41 99 LYS A N 1
ATOM 783 C CA . LYS A 1 99 ? -8.132 -5.304 22.641 1.00 57.41 99 LYS A CA 1
ATOM 784 C C . LYS A 1 99 ? -7.804 -6.573 23.437 1.00 57.41 99 LYS A C 1
ATOM 786 O O . LYS A 1 99 ? -8.523 -6.855 24.384 1.00 57.41 99 LYS A O 1
ATOM 791 N N . LYS A 1 100 ? -6.752 -7.317 23.071 1.00 51.16 100 LYS A N 1
ATOM 792 C CA . LYS A 1 100 ? -6.251 -8.478 23.831 1.00 51.16 100 LYS A CA 1
ATOM 793 C C . LYS A 1 100 ? -5.207 -8.113 24.895 1.00 51.16 100 LYS A C 1
ATOM 795 O O . LYS A 1 100 ? -4.980 -8.910 25.792 1.00 51.16 100 LYS A O 1
ATOM 800 N N . GLY A 1 101 ? -4.566 -6.947 24.789 1.00 50.41 101 GLY A N 1
ATOM 801 C CA . GLY A 1 101 ? -3.529 -6.483 25.724 1.00 50.41 101 GLY A CA 1
ATOM 802 C C . GLY A 1 101 ? -4.033 -5.716 26.958 1.00 50.41 101 GLY A C 1
ATOM 803 O O . GLY A 1 101 ? -3.238 -5.033 27.599 1.00 50.41 101 GLY A O 1
ATOM 804 N N . LYS A 1 102 ? -5.335 -5.766 27.258 1.00 41.50 102 LYS A N 1
ATOM 805 C CA . LYS A 1 102 ? -5.981 -5.250 28.477 1.00 41.50 102 LYS A CA 1
ATOM 806 C C . LYS A 1 102 ? -6.965 -6.286 28.988 1.00 41.50 102 LYS A C 1
ATOM 808 O O . LYS A 1 102 ? -7.216 -6.263 30.207 1.00 41.50 102 LYS A O 1
#